Protein AF-A0A7S3GX37-F1 (afdb_monomer)

Secondary structure (DSSP, 8-state):
-HHHHHHHHHHH-S-HHHHHHHHHHHHHHSPTT-HHHHHHHHHHTT-SSHHHHHHHHHHHHHHS-TT-HHHHHHHHHHHT-S-HHHHHHHHHHHHHH-GGGHHHHHHHHHHHHHS-HHHHHHHHHHHHHHHHHHHHHHHHHHHHHHTTSS---------------

Organism: NCBI:txid89044

pLDDT: mean 76.87, std 12.59, range [46.09, 92.31]

Structure (mmCIF, N/CA/C/O backbone):
data_AF-A0A7S3GX37-F1
#
_entry.id   AF-A0A7S3GX37-F1
#
loop_
_atom_site.group_PDB
_atom_site.id
_atom_site.type_symbol
_atom_site.label_atom_id
_atom_site.label_alt_id
_atom_site.label_comp_id
_atom_site.label_asym_id
_atom_site.label_entity_id
_atom_site.label_seq_id
_atom_site.pdbx_PDB_ins_code
_atom_site.Cartn_x
_atom_site.Cartn_y
_atom_site.Cartn_z
_atom_site.occupancy
_atom_site.B_iso_or_equiv
_atom_site.auth_seq_id
_atom_site.auth_comp_id
_atom_site.auth_asym_id
_atom_site.auth_atom_id
_atom_site.pdbx_PDB_model_num
ATOM 1 N N . GLU A 1 1 ? -11.216 -19.869 -2.879 1.00 57.44 1 GLU A N 1
ATOM 2 C CA . GLU A 1 1 ? -10.194 -20.358 -3.836 1.00 57.44 1 GLU A CA 1
ATOM 3 C C . GLU A 1 1 ? -9.769 -19.308 -4.861 1.00 57.44 1 GLU A C 1
ATOM 5 O O . GLU A 1 1 ? -8.574 -19.131 -5.053 1.00 57.44 1 GLU A O 1
ATOM 10 N N . THR A 1 2 ? -10.698 -18.559 -5.464 1.00 72.88 2 THR A N 1
ATOM 11 C CA . THR A 1 2 ? -10.400 -17.568 -6.519 1.00 72.88 2 THR A CA 1
ATOM 12 C C . THR A 1 2 ? -9.442 -16.454 -6.084 1.00 72.88 2 THR A C 1
ATOM 14 O O . THR A 1 2 ? -8.467 -16.196 -6.780 1.00 72.88 2 THR A O 1
ATOM 17 N N . VAL A 1 3 ? -9.641 -15.856 -4.904 1.00 74.38 3 VAL A N 1
ATOM 18 C CA . VAL A 1 3 ? -8.758 -14.787 -4.390 1.00 74.38 3 VAL A CA 1
ATOM 19 C C . VAL A 1 3 ? -7.308 -15.266 -4.240 1.00 74.38 3 VAL A C 1
ATOM 21 O O . VAL A 1 3 ? -6.387 -14.541 -4.591 1.00 74.38 3 VAL A O 1
ATOM 24 N N . GLY A 1 4 ? -7.084 -16.509 -3.798 1.00 79.81 4 GLY A N 1
ATOM 25 C CA . GLY A 1 4 ? -5.738 -17.076 -3.647 1.00 79.81 4 GLY A CA 1
ATOM 26 C C . GLY A 1 4 ? -4.984 -17.200 -4.974 1.00 79.81 4 GLY A C 1
ATOM 27 O O . GLY A 1 4 ? -3.812 -16.837 -5.055 1.00 79.81 4 GLY A O 1
ATOM 28 N N . ALA A 1 5 ? -5.671 -17.640 -6.031 1.00 81.56 5 ALA A N 1
ATOM 29 C CA . ALA A 1 5 ? -5.087 -17.723 -7.368 1.00 81.56 5 ALA A CA 1
ATOM 30 C C . ALA A 1 5 ? -4.755 -16.331 -7.933 1.00 81.56 5 ALA A C 1
ATOM 32 O O . ALA A 1 5 ? -3.685 -16.137 -8.508 1.00 81.56 5 ALA A O 1
ATOM 33 N N . VAL A 1 6 ? -5.635 -15.345 -7.722 1.00 84.50 6 VAL A N 1
ATOM 34 C CA . VAL A 1 6 ? -5.398 -13.965 -8.173 1.00 84.50 6 VAL A CA 1
ATOM 35 C C . VAL A 1 6 ? -4.219 -13.336 -7.425 1.00 84.50 6 VAL A C 1
ATOM 37 O O . VAL A 1 6 ? -3.389 -12.697 -8.063 1.00 84.50 6 VAL A O 1
ATOM 40 N N . LEU A 1 7 ? -4.066 -13.579 -6.117 1.00 85.06 7 LEU A N 1
ATOM 41 C CA . LEU A 1 7 ? -2.890 -13.128 -5.356 1.00 85.06 7 LEU A CA 1
ATOM 42 C C . LEU A 1 7 ? -1.584 -13.675 -5.948 1.00 85.06 7 LEU A C 1
ATOM 44 O O . LEU A 1 7 ? -0.608 -12.941 -6.085 1.00 85.06 7 LEU A O 1
ATOM 48 N N . GLN A 1 8 ? -1.571 -14.948 -6.349 1.00 85.44 8 GLN A N 1
ATOM 49 C CA . GLN A 1 8 ? -0.391 -15.568 -6.953 1.00 85.44 8 GLN A CA 1
ATOM 50 C C . GLN A 1 8 ? -0.072 -14.986 -8.340 1.00 85.44 8 GLN A C 1
ATOM 52 O O . GLN A 1 8 ? 1.099 -14.764 -8.662 1.00 85.44 8 GLN A O 1
ATOM 57 N N . LEU A 1 9 ? -1.102 -14.711 -9.147 1.00 86.44 9 LEU A N 1
ATOM 58 C CA . LEU A 1 9 ? -0.949 -14.045 -10.444 1.00 86.44 9 LEU A CA 1
ATOM 59 C C . LEU A 1 9 ? -0.430 -12.615 -10.285 1.00 86.44 9 LEU A C 1
ATOM 61 O O . LEU A 1 9 ? 0.460 -12.204 -11.026 1.00 86.44 9 LEU A O 1
ATOM 65 N N . ALA A 1 10 ? -0.948 -11.887 -9.300 1.00 81.50 10 ALA A N 1
ATOM 66 C CA . ALA A 1 10 ? -0.522 -10.532 -8.998 1.00 81.50 10 ALA A CA 1
ATOM 67 C C . ALA A 1 10 ? 0.956 -10.513 -8.572 1.00 81.50 10 ALA A C 1
ATOM 69 O O . ALA A 1 10 ? 1.729 -9.720 -9.093 1.00 81.50 10 ALA A O 1
ATOM 70 N N . ALA A 1 11 ? 1.374 -11.444 -7.708 1.00 81.81 11 ALA A N 1
ATOM 71 C CA . ALA A 1 11 ? 2.711 -11.440 -7.120 1.00 81.81 11 ALA A CA 1
ATOM 72 C C . ALA A 1 11 ? 3.846 -11.879 -8.063 1.00 81.81 11 ALA A C 1
ATOM 74 O O . ALA A 1 11 ? 4.956 -11.376 -7.927 1.00 81.81 11 ALA A O 1
ATOM 75 N N . ASN A 1 12 ? 3.627 -12.847 -8.966 1.00 82.81 12 ASN A N 1
ATOM 76 C CA . ASN A 1 12 ? 4.761 -13.508 -9.638 1.00 82.81 12 ASN A CA 1
ATOM 77 C C . ASN A 1 12 ? 4.547 -13.845 -11.123 1.00 82.81 12 ASN A C 1
ATOM 79 O O . ASN A 1 12 ? 5.275 -14.661 -11.697 1.00 82.81 12 ASN A O 1
ATOM 83 N N . HIS A 1 13 ? 3.540 -13.259 -11.774 1.00 89.69 13 HIS A N 1
ATOM 84 C CA . HIS A 1 13 ? 3.326 -13.504 -13.197 1.00 89.69 13 HIS A CA 1
ATOM 85 C C . HIS A 1 13 ? 4.303 -12.692 -14.064 1.00 89.69 13 HIS A C 1
ATOM 87 O O . HIS A 1 13 ? 4.523 -11.505 -13.835 1.00 89.69 13 HIS A O 1
ATOM 93 N N . ARG A 1 14 ? 4.870 -13.312 -15.110 1.00 87.62 14 ARG A N 1
ATOM 94 C CA . ARG A 1 14 ? 5.885 -12.679 -15.982 1.00 87.62 14 ARG A CA 1
ATOM 95 C C . ARG A 1 14 ? 5.350 -11.480 -16.766 1.00 87.62 14 ARG A C 1
ATOM 97 O O . ARG A 1 14 ? 6.052 -10.494 -16.948 1.00 87.62 14 ARG A O 1
ATOM 104 N N . SER A 1 15 ? 4.111 -11.579 -17.245 1.00 91.19 15 SER A N 1
ATOM 105 C CA . SER A 1 15 ? 3.451 -10.499 -17.985 1.00 91.19 15 SER A CA 1
ATOM 106 C C . SER A 1 15 ? 2.890 -9.445 -17.035 1.00 91.19 15 SER A C 1
ATOM 108 O O . SER A 1 15 ? 2.045 -9.776 -16.200 1.00 91.19 15 SER A O 1
ATOM 110 N N . PHE A 1 16 ? 3.310 -8.190 -17.213 1.00 90.12 16 PHE A N 1
ATOM 111 C CA . PHE A 1 16 ? 2.804 -7.054 -16.439 1.00 90.12 16 PHE A CA 1
ATOM 112 C C . PHE A 1 16 ? 1.297 -6.838 -16.640 1.00 90.12 16 PHE A C 1
ATOM 114 O O . PHE A 1 16 ? 0.612 -6.512 -15.682 1.00 90.12 16 PHE A O 1
ATOM 121 N N . LEU A 1 17 ? 0.758 -7.124 -17.834 1.00 91.06 17 LEU A N 1
ATOM 122 C CA . LEU A 1 17 ? -0.683 -7.031 -18.118 1.00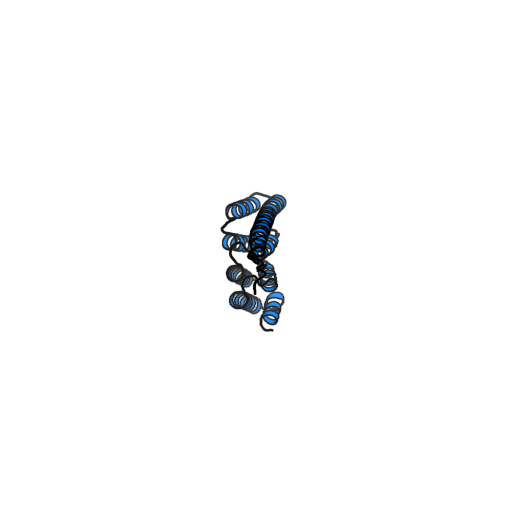 91.06 17 LEU A CA 1
ATOM 123 C C . LEU A 1 17 ? -1.507 -7.958 -17.215 1.00 91.06 17 LEU A C 1
ATOM 125 O O . LEU A 1 17 ? -2.608 -7.621 -16.792 1.00 91.06 17 LEU A O 1
ATOM 129 N N . VAL A 1 18 ? -0.966 -9.138 -16.898 1.00 91.56 18 VAL A N 1
ATOM 130 C CA . VAL A 1 18 ? -1.636 -10.094 -16.006 1.00 91.56 18 VAL A CA 1
ATOM 131 C C . VAL A 1 18 ? -1.534 -9.638 -14.555 1.00 91.56 18 VAL A C 1
ATOM 133 O O . VAL A 1 18 ? -2.509 -9.773 -13.823 1.00 91.56 18 VAL A O 1
ATOM 136 N N . ARG A 1 19 ? -0.398 -9.059 -14.143 1.00 91.94 19 ARG A N 1
ATOM 137 C CA . ARG A 1 19 ? -0.258 -8.476 -12.800 1.00 91.94 19 ARG A CA 1
ATOM 138 C C . ARG A 1 19 ? -1.188 -7.279 -12.608 1.00 91.94 19 ARG A C 1
ATOM 140 O O . ARG A 1 19 ? -1.839 -7.183 -11.576 1.00 91.94 19 ARG A O 1
ATOM 147 N N . GLU A 1 20 ? -1.318 -6.426 -13.622 1.00 92.31 20 GLU A N 1
ATOM 148 C CA . GLU A 1 20 ? -2.247 -5.293 -13.641 1.00 92.31 20 GLU A CA 1
ATOM 149 C C . GLU A 1 20 ? -3.701 -5.770 -13.524 1.00 92.31 20 G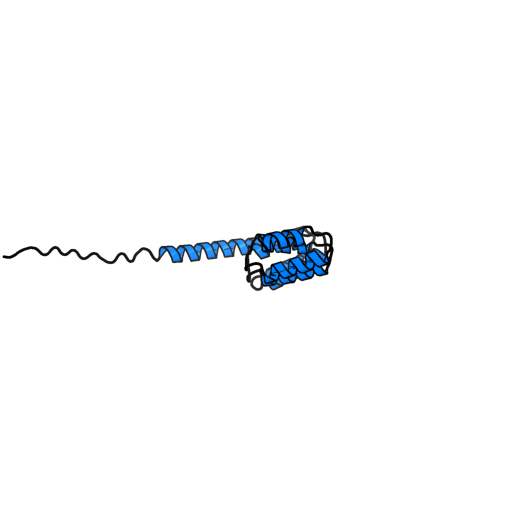LU A C 1
ATOM 151 O O . GLU A 1 20 ? -4.440 -5.306 -12.655 1.00 92.31 20 GLU A O 1
ATOM 156 N N . ALA A 1 21 ? -4.111 -6.725 -14.365 1.00 91.44 21 ALA A N 1
ATOM 157 C CA . ALA A 1 21 ? -5.456 -7.291 -14.318 1.00 91.44 21 ALA A CA 1
ATOM 158 C C . ALA A 1 21 ? -5.741 -7.966 -12.969 1.00 91.44 21 ALA A C 1
ATOM 160 O O . ALA A 1 21 ? -6.830 -7.809 -12.421 1.00 91.44 21 ALA A O 1
ATOM 161 N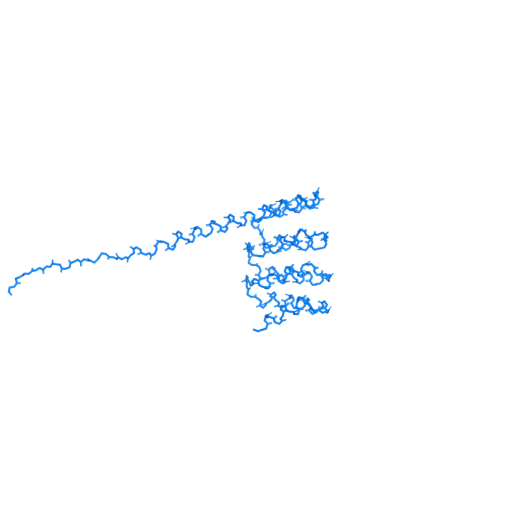 N . ALA A 1 22 ? -4.757 -8.672 -12.407 1.00 90.94 22 ALA A N 1
ATOM 162 C CA . ALA A 1 22 ? -4.874 -9.283 -11.092 1.00 90.94 22 ALA A CA 1
ATOM 163 C C . ALA A 1 22 ? -4.994 -8.227 -9.982 1.00 90.94 22 ALA A C 1
ATOM 165 O O . ALA A 1 22 ? -5.828 -8.386 -9.097 1.00 90.94 22 ALA A O 1
ATOM 166 N N . ALA A 1 23 ? -4.237 -7.129 -10.048 1.00 91.62 23 ALA A N 1
ATOM 167 C CA . ALA A 1 23 ? -4.345 -6.027 -9.094 1.00 91.62 23 ALA A CA 1
ATOM 168 C C . ALA A 1 23 ? -5.741 -5.382 -9.122 1.00 91.62 23 ALA A C 1
ATOM 170 O O . ALA A 1 23 ? -6.348 -5.204 -8.068 1.00 91.62 23 ALA A O 1
ATOM 171 N N . LYS A 1 24 ? -6.287 -5.114 -10.317 1.00 91.38 24 LYS A N 1
ATOM 172 C CA . LYS A 1 24 ? -7.662 -4.600 -10.476 1.00 91.38 24 LYS A CA 1
ATOM 173 C C . LYS A 1 24 ? -8.696 -5.583 -9.931 1.00 91.38 24 LYS A C 1
ATOM 175 O O . LYS A 1 24 ? -9.531 -5.206 -9.120 1.00 91.38 24 LYS A O 1
ATOM 180 N N . ALA A 1 25 ? -8.576 -6.860 -10.294 1.00 90.06 25 ALA A N 1
ATOM 181 C CA . ALA A 1 25 ? -9.473 -7.901 -9.803 1.00 90.06 25 ALA A CA 1
ATOM 182 C C . ALA A 1 25 ? -9.419 -8.045 -8.273 1.00 90.06 25 ALA A C 1
ATOM 184 O O . ALA A 1 25 ? -10.447 -8.287 -7.650 1.00 90.06 25 ALA A O 1
ATOM 185 N N . LEU A 1 26 ? -8.250 -7.876 -7.645 1.00 89.00 26 LEU A N 1
ATOM 186 C CA . LEU A 1 26 ? -8.148 -7.833 -6.183 1.00 89.00 26 LEU A CA 1
ATOM 187 C C . LEU A 1 26 ? -8.877 -6.622 -5.597 1.00 89.00 26 LEU A C 1
ATOM 189 O O . LEU A 1 26 ? -9.514 -6.782 -4.564 1.00 89.00 26 LEU A O 1
ATOM 193 N N . GLY A 1 27 ? -8.811 -5.460 -6.250 1.00 87.19 27 GLY A N 1
ATOM 194 C CA . GLY A 1 27 ? -9.578 -4.271 -5.868 1.00 87.19 27 GLY A CA 1
ATOM 195 C C . GLY A 1 27 ? -11.086 -4.520 -5.842 1.00 87.19 27 GLY A C 1
ATOM 196 O O . GLY A 1 27 ? -11.751 -4.196 -4.864 1.00 87.19 27 GLY A O 1
ATOM 197 N N . ASP A 1 28 ? -11.597 -5.179 -6.882 1.00 87.88 28 ASP A N 1
ATOM 198 C CA . ASP A 1 28 ? -13.034 -5.424 -7.046 1.00 87.88 28 ASP A CA 1
ATOM 199 C C . ASP A 1 28 ? -13.554 -6.597 -6.198 1.00 87.88 28 ASP A C 1
ATOM 201 O O . ASP A 1 28 ? -14.710 -6.612 -5.773 1.00 87.88 28 ASP A O 1
ATOM 205 N N . MET A 1 29 ? -12.726 -7.628 -5.995 1.00 87.06 29 MET A N 1
ATOM 206 C CA . MET A 1 29 ? -13.162 -8.894 -5.396 1.00 87.06 29 MET A CA 1
ATOM 207 C C . MET A 1 29 ? -12.777 -9.051 -3.926 1.00 87.06 29 MET A C 1
ATOM 209 O O . MET A 1 29 ? -13.414 -9.839 -3.219 1.00 87.06 29 MET A O 1
ATOM 213 N N . ALA A 1 30 ? -11.697 -8.412 -3.466 1.00 84.50 30 ALA A N 1
ATOM 214 C CA . ALA A 1 30 ? -11.250 -8.599 -2.094 1.00 84.50 30 ALA A CA 1
ATOM 215 C C . ALA A 1 30 ? -12.148 -7.803 -1.135 1.00 84.50 30 ALA A C 1
ATOM 217 O O . ALA A 1 30 ? -12.438 -6.634 -1.383 1.00 84.50 30 ALA A O 1
ATOM 218 N N . PRO A 1 31 ? -12.577 -8.401 -0.009 1.00 82.44 31 PRO A N 1
ATOM 219 C CA . PRO A 1 31 ? -13.336 -7.659 0.982 1.00 82.44 31 PRO A CA 1
ATOM 220 C C . PRO A 1 31 ? -12.470 -6.554 1.595 1.00 82.44 31 PRO A C 1
ATOM 222 O O . PRO A 1 31 ? -11.253 -6.708 1.749 1.00 82.44 31 PRO A O 1
ATOM 225 N N . VAL A 1 32 ? -13.115 -5.457 1.992 1.00 81.12 32 VAL A N 1
ATOM 226 C CA . VAL A 1 32 ? -12.456 -4.340 2.679 1.00 81.12 32 VAL A CA 1
ATOM 227 C C . VAL A 1 32 ? -11.674 -4.868 3.887 1.00 81.12 32 VAL A C 1
ATOM 229 O O . VAL A 1 32 ? -12.194 -5.646 4.690 1.00 81.12 32 VAL A O 1
ATOM 232 N N . GLY A 1 33 ? -10.401 -4.482 3.994 1.00 72.19 33 GLY A N 1
ATOM 233 C CA . GLY A 1 33 ? -9.51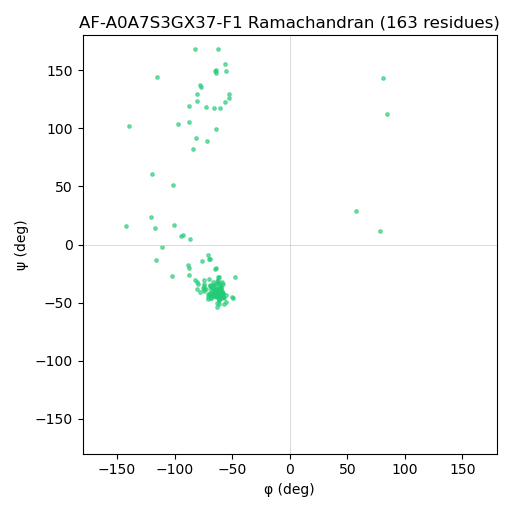0 -4.940 5.068 1.00 72.19 33 GLY A CA 1
ATOM 234 C C . GLY A 1 33 ? -8.933 -6.356 4.893 1.00 72.19 33 GLY A C 1
ATOM 235 O O . GLY A 1 33 ? -8.338 -6.899 5.833 1.00 72.19 33 GLY A O 1
ATOM 236 N N . HIS A 1 34 ? -9.059 -6.985 3.715 1.00 83.50 34 HIS A N 1
ATOM 237 C CA . HIS A 1 34 ? -8.441 -8.287 3.440 1.00 83.50 34 HIS A CA 1
ATOM 238 C C . HIS A 1 34 ? -6.905 -8.205 3.481 1.00 83.50 34 HIS A C 1
ATOM 240 O O . HIS A 1 34 ? -6.246 -7.834 2.508 1.00 83.50 34 HIS A O 1
ATOM 246 N N . LYS A 1 35 ? -6.316 -8.611 4.613 1.00 82.81 35 LYS A N 1
ATOM 247 C CA . LYS A 1 35 ? -4.885 -8.436 4.929 1.00 82.81 35 LYS A CA 1
ATOM 248 C C . LYS A 1 35 ? -3.929 -8.891 3.825 1.00 82.81 35 LYS A C 1
ATOM 250 O O . LYS A 1 35 ? -2.996 -8.163 3.506 1.00 82.81 35 LYS A O 1
ATOM 255 N N . LEU A 1 36 ? -4.153 -10.072 3.243 1.00 85.06 36 LEU A N 1
ATOM 256 C CA . LEU A 1 36 ? -3.277 -10.596 2.188 1.00 85.06 36 LEU A CA 1
ATOM 257 C C . LEU A 1 36 ? -3.395 -9.792 0.889 1.00 85.06 36 LEU A C 1
ATOM 259 O O . LEU A 1 36 ? -2.396 -9.590 0.216 1.00 85.06 36 LEU A O 1
ATOM 263 N N . ALA A 1 37 ? -4.589 -9.283 0.567 1.00 86.69 37 ALA A N 1
ATOM 264 C CA . ALA A 1 37 ? -4.783 -8.467 -0.632 1.00 86.69 37 ALA A CA 1
ATOM 265 C C . ALA A 1 37 ? -4.113 -7.104 -0.461 1.00 86.69 37 ALA A C 1
ATOM 267 O O . ALA A 1 37 ? -3.389 -6.666 -1.346 1.00 86.69 37 ALA A O 1
ATOM 268 N N . VAL A 1 38 ? -4.259 -6.492 0.718 1.00 87.75 38 VAL A N 1
ATOM 269 C CA . VAL A 1 38 ? -3.562 -5.248 1.071 1.00 87.75 38 VAL A CA 1
ATOM 270 C C . VAL A 1 38 ? -2.045 -5.416 0.979 1.00 87.75 38 VAL A C 1
ATOM 272 O O . VAL A 1 38 ? -1.380 -4.560 0.410 1.00 87.75 38 VAL A O 1
ATOM 275 N N . GLN A 1 39 ? -1.491 -6.514 1.502 1.00 87.00 39 GLN A N 1
ATOM 276 C CA . GLN A 1 39 ? -0.050 -6.778 1.420 1.00 87.00 39 GLN A CA 1
ATOM 277 C C . GLN A 1 39 ? 0.417 -6.952 -0.026 1.00 87.00 39 GLN A C 1
ATOM 279 O O . GLN A 1 39 ? 1.331 -6.254 -0.448 1.00 87.00 39 GLN A O 1
ATOM 284 N N . THR A 1 40 ? -0.249 -7.808 -0.806 1.00 89.56 40 THR A N 1
ATOM 285 C CA . THR A 1 40 ? 0.122 -8.034 -2.208 1.00 89.56 40 THR A CA 1
ATOM 286 C C . THR A 1 40 ? 0.011 -6.763 -3.047 1.00 89.56 40 THR A C 1
ATOM 288 O O . THR A 1 40 ? 0.908 -6.473 -3.829 1.00 89.56 40 THR A O 1
ATOM 291 N N . LEU A 1 41 ? -1.045 -5.965 -2.874 1.00 89.69 41 LEU A N 1
ATOM 292 C CA . LEU A 1 41 ? -1.176 -4.699 -3.595 1.00 89.69 41 LEU A CA 1
ATOM 293 C C . LEU A 1 41 ? -0.146 -3.660 -3.131 1.00 89.69 41 LEU A C 1
ATOM 295 O O . LEU A 1 41 ? 0.370 -2.911 -3.954 1.00 89.69 41 LEU A O 1
ATOM 299 N N . ALA A 1 42 ? 0.198 -3.625 -1.840 1.00 88.38 42 ALA A N 1
ATOM 300 C CA . ALA A 1 42 ? 1.267 -2.759 -1.351 1.00 88.38 42 ALA A CA 1
ATOM 301 C C . ALA A 1 42 ? 2.625 -3.141 -1.953 1.00 88.38 42 ALA A C 1
ATOM 303 O O . ALA A 1 42 ? 3.395 -2.250 -2.301 1.00 88.38 42 ALA A O 1
ATOM 304 N N . ASP A 1 43 ? 2.909 -4.430 -2.131 1.00 88.94 43 ASP A N 1
ATOM 305 C CA . ASP A 1 43 ? 4.127 -4.884 -2.809 1.00 88.94 43 ASP A CA 1
ATOM 306 C C . ASP A 1 43 ? 4.130 -4.481 -4.295 1.00 88.94 43 ASP A C 1
ATOM 308 O O . ASP A 1 43 ? 5.162 -4.072 -4.824 1.00 88.94 43 ASP A O 1
ATOM 312 N N . LEU A 1 44 ? 2.966 -4.479 -4.955 1.00 89.81 44 LEU A N 1
ATOM 313 C CA . LEU A 1 44 ? 2.829 -4.044 -6.352 1.00 89.81 44 LEU A CA 1
ATOM 314 C C . LEU A 1 44 ? 3.005 -2.540 -6.574 1.00 89.81 44 LEU A C 1
ATOM 316 O O . LEU A 1 44 ? 3.204 -2.114 -7.711 1.00 89.81 44 LEU A O 1
ATOM 320 N N . LEU A 1 45 ? 3.015 -1.723 -5.518 1.00 87.88 45 LEU A N 1
ATOM 321 C CA . LEU A 1 45 ? 3.461 -0.330 -5.631 1.00 87.88 45 LEU A CA 1
ATOM 322 C C . LEU A 1 45 ? 4.952 -0.227 -5.989 1.00 87.88 45 LEU A C 1
ATOM 324 O O . LEU A 1 45 ? 5.370 0.804 -6.518 1.00 87.88 45 LEU A O 1
ATOM 328 N N . ALA A 1 46 ? 5.732 -1.283 -5.737 1.00 87.31 46 ALA A N 1
ATOM 329 C CA . ALA A 1 46 ? 7.134 -1.400 -6.126 1.00 87.31 46 ALA A CA 1
ATOM 330 C C . ALA A 1 46 ? 7.345 -2.134 -7.465 1.00 87.31 46 ALA A C 1
ATOM 332 O O . ALA A 1 46 ? 8.486 -2.403 -7.834 1.00 87.31 46 ALA A O 1
ATOM 333 N N . ASP A 1 47 ? 6.277 -2.459 -8.204 1.00 89.50 47 ASP A N 1
ATOM 334 C CA . ASP A 1 47 ? 6.397 -3.133 -9.500 1.00 89.50 47 ASP A CA 1
ATOM 335 C C . ASP A 1 47 ? 7.124 -2.252 -10.527 1.00 89.50 47 ASP A C 1
ATOM 337 O O . ASP A 1 47 ? 6.981 -1.027 -10.532 1.00 89.50 47 ASP A O 1
ATOM 341 N N . GLU A 1 48 ? 7.876 -2.873 -11.435 1.00 86.56 48 GLU A N 1
ATOM 342 C CA . GLU A 1 48 ? 8.601 -2.189 -12.510 1.00 86.56 48 GLU A CA 1
ATOM 343 C C . GLU A 1 48 ? 7.647 -1.479 -13.486 1.00 86.56 48 GLU A C 1
ATOM 345 O O . GLU A 1 48 ? 7.923 -0.362 -13.947 1.00 86.56 48 GLU A O 1
ATOM 350 N N . ALA A 1 49 ? 6.493 -2.090 -13.767 1.00 89.06 49 ALA A N 1
ATOM 351 C CA . ALA A 1 49 ? 5.505 -1.565 -14.697 1.00 89.06 49 ALA A CA 1
ATOM 352 C C . ALA A 1 49 ? 4.641 -0.484 -14.041 1.00 89.06 49 ALA A C 1
ATOM 354 O O . ALA A 1 49 ? 4.054 -0.665 -12.971 1.00 89.06 49 ALA A O 1
ATOM 355 N N . ARG A 1 50 ? 4.527 0.662 -14.715 1.00 88.19 50 ARG A N 1
ATOM 356 C CA . ARG A 1 50 ? 3.765 1.811 -14.215 1.00 88.19 50 ARG A CA 1
ATOM 357 C C . ARG A 1 50 ? 2.279 1.488 -14.081 1.00 88.19 50 ARG A C 1
ATOM 359 O O . ARG A 1 50 ? 1.662 1.879 -13.096 1.00 88.19 50 ARG A O 1
ATOM 366 N N . GLU A 1 51 ? 1.742 0.759 -15.044 1.00 90.12 51 GLU A N 1
ATOM 367 C CA . GLU A 1 51 ? 0.348 0.335 -15.125 1.00 90.12 51 GLU A CA 1
ATOM 368 C C . GLU A 1 51 ? -0.028 -0.530 -13.917 1.00 90.12 51 GLU A C 1
ATOM 370 O O . GLU A 1 51 ? -1.088 -0.354 -13.320 1.00 90.12 51 GLU A O 1
ATOM 375 N N . VAL A 1 52 ? 0.886 -1.410 -13.495 1.00 90.94 52 VAL A N 1
ATOM 376 C CA . VAL A 1 52 ? 0.705 -2.259 -12.312 1.00 90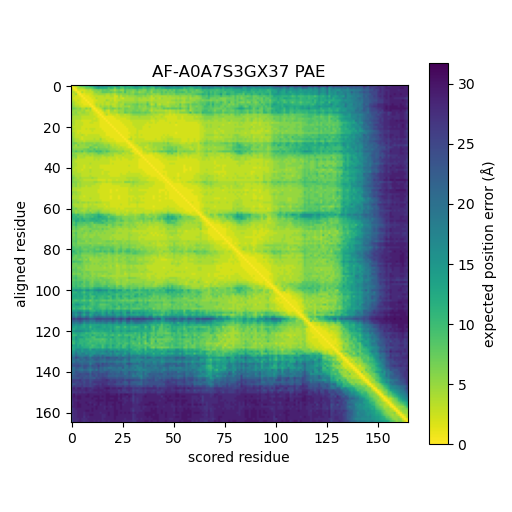.94 52 VAL A CA 1
ATOM 377 C C . VAL A 1 52 ? 0.698 -1.415 -11.037 1.00 90.94 52 VAL A C 1
ATOM 379 O O . VAL A 1 52 ? -0.184 -1.599 -10.199 1.00 90.94 52 VAL A O 1
ATOM 382 N N . ARG A 1 53 ? 1.607 -0.437 -10.911 1.00 89.94 53 ARG A N 1
ATOM 383 C CA . ARG A 1 53 ? 1.627 0.489 -9.762 1.00 89.94 53 ARG A CA 1
ATOM 384 C C . ARG A 1 53 ? 0.351 1.326 -9.663 1.00 89.94 53 ARG A C 1
ATOM 386 O O . ARG A 1 53 ? -0.168 1.532 -8.566 1.00 89.94 53 ARG A O 1
ATOM 393 N N . GLU A 1 54 ? -0.160 1.814 -10.792 1.00 88.50 54 GLU A N 1
ATOM 394 C CA . GLU A 1 54 ? -1.405 2.590 -10.850 1.00 88.50 54 GLU A CA 1
ATOM 395 C C . GLU A 1 54 ? -2.617 1.720 -10.488 1.00 88.50 54 GLU A C 1
ATOM 397 O O . GLU A 1 54 ? -3.433 2.124 -9.656 1.00 88.50 54 GLU A O 1
ATOM 402 N N . ALA A 1 55 ? -2.694 0.499 -11.027 1.00 91.06 55 ALA A N 1
ATOM 403 C CA . ALA A 1 55 ? -3.736 -0.464 -10.678 1.00 91.06 55 ALA A CA 1
ATOM 404 C C . ALA A 1 55 ? -3.709 -0.829 -9.187 1.00 91.06 55 ALA A C 1
ATOM 406 O O . ALA A 1 55 ? -4.751 -0.825 -8.534 1.00 91.06 55 ALA A O 1
ATOM 407 N N . ALA A 1 56 ? -2.522 -1.079 -8.632 1.00 90.62 56 ALA A N 1
ATOM 408 C CA . ALA A 1 56 ? -2.345 -1.357 -7.212 1.00 90.62 56 ALA A CA 1
ATOM 409 C C . ALA A 1 56 ? -2.759 -0.170 -6.333 1.00 90.62 56 ALA A C 1
ATOM 411 O O . ALA A 1 56 ? -3.419 -0.354 -5.311 1.00 90.62 56 ALA A O 1
ATOM 412 N N . SER A 1 57 ? -2.433 1.052 -6.760 1.00 90.12 57 SER A N 1
ATOM 413 C CA . SER A 1 57 ? -2.832 2.281 -6.070 1.00 90.12 57 SER A CA 1
ATOM 414 C C . SER A 1 57 ? -4.349 2.465 -6.041 1.00 90.12 57 SER A C 1
ATOM 416 O O . SER A 1 57 ? -4.893 2.850 -5.008 1.00 90.12 57 SER A O 1
ATOM 418 N N . GLY A 1 58 ? -5.032 2.192 -7.159 1.00 88.50 58 GLY A N 1
ATOM 419 C CA . GLY A 1 58 ? -6.496 2.209 -7.231 1.00 88.50 58 GLY A CA 1
ATOM 420 C C . GLY A 1 58 ? -7.109 1.152 -6.317 1.00 88.50 58 GLY A C 1
ATOM 421 O O . GLY A 1 58 ? -7.847 1.490 -5.399 1.00 88.50 58 GLY A O 1
ATOM 422 N N . ALA A 1 59 ? -6.685 -0.100 -6.475 1.00 89.62 59 ALA A N 1
ATOM 423 C CA . ALA A 1 59 ? -7.203 -1.215 -5.694 1.00 89.62 59 ALA A CA 1
ATOM 424 C C . ALA A 1 59 ? -7.005 -1.025 -4.179 1.00 89.62 59 ALA A C 1
ATOM 426 O O . ALA A 1 59 ? -7.918 -1.306 -3.411 1.00 89.62 59 ALA A O 1
ATOM 427 N N . LEU A 1 60 ? -5.859 -0.490 -3.730 1.00 88.44 60 LEU A N 1
ATOM 428 C CA . LEU A 1 60 ? -5.625 -0.167 -2.313 1.00 88.44 60 LEU A CA 1
ATOM 429 C C . LEU A 1 60 ? -6.586 0.887 -1.762 1.00 88.44 60 LEU A C 1
ATOM 431 O O . LEU A 1 60 ? -6.875 0.854 -0.568 1.00 88.44 60 LEU A O 1
ATOM 435 N N . ARG A 1 61 ? -7.066 1.816 -2.594 1.00 84.69 61 ARG A N 1
ATOM 436 C CA . ARG A 1 61 ? -8.086 2.793 -2.189 1.00 84.69 61 ARG A CA 1
ATOM 437 C C . ARG A 1 61 ? -9.465 2.158 -2.076 1.00 84.69 61 ARG A C 1
ATOM 439 O O . ARG A 1 61 ? -10.229 2.565 -1.212 1.00 84.69 61 ARG A O 1
ATOM 446 N N . ASP A 1 62 ? -9.758 1.175 -2.920 1.00 85.81 62 ASP A N 1
ATOM 447 C CA . ASP A 1 62 ? -11.064 0.515 -2.947 1.00 85.81 62 ASP A CA 1
ATOM 448 C C . ASP A 1 62 ? -11.205 -0.497 -1.800 1.00 85.81 62 ASP A C 1
ATOM 450 O O . ASP A 1 62 ? -12.233 -0.543 -1.123 1.00 85.81 62 ASP A O 1
ATOM 454 N N . ILE A 1 63 ? -10.144 -1.263 -1.512 1.00 84.44 63 ILE A N 1
ATOM 455 C CA . ILE A 1 63 ? -10.148 -2.251 -0.418 1.00 84.44 63 ILE A CA 1
ATOM 456 C C . ILE A 1 63 ? -9.714 -1.660 0.923 1.00 84.44 63 ILE A C 1
ATOM 458 O O . ILE A 1 63 ? -9.900 -2.287 1.973 1.00 84.44 63 ILE A O 1
ATOM 462 N N . GLY A 1 64 ? -9.053 -0.503 0.894 1.00 71.38 64 GLY A N 1
ATOM 463 C CA . GLY A 1 64 ? -8.553 0.160 2.079 1.00 71.38 64 GLY A CA 1
ATOM 464 C C . GLY A 1 64 ? -9.622 1.051 2.671 1.00 71.38 64 GLY A C 1
ATOM 465 O O . GLY A 1 64 ? -9.907 2.120 2.143 1.00 71.38 64 GLY A O 1
ATOM 466 N N . GLY A 1 65 ? -10.208 0.616 3.786 1.00 69.94 65 GLY A N 1
ATOM 467 C CA . GLY A 1 65 ? -11.134 1.458 4.533 1.00 69.94 65 GLY A CA 1
ATOM 468 C C . GLY A 1 65 ? -10.481 2.790 4.912 1.00 69.94 65 GLY A C 1
ATOM 469 O O . GLY A 1 65 ? -9.266 2.866 5.121 1.00 69.94 65 GLY A O 1
ATOM 470 N N . THR A 1 66 ? -11.288 3.846 5.013 1.00 77.12 66 THR A N 1
ATOM 471 C CA . THR A 1 66 ? -10.818 5.166 5.446 1.00 77.12 66 THR A CA 1
ATOM 472 C C . THR A 1 66 ? -10.063 5.051 6.768 1.00 77.12 66 THR A C 1
ATOM 474 O O . THR A 1 66 ? -10.583 4.513 7.745 1.00 77.12 66 THR A O 1
ATOM 477 N N . ASP A 1 67 ? -8.833 5.561 6.793 1.00 74.69 67 ASP A N 1
ATOM 478 C CA . ASP A 1 67 ? -7.928 5.515 7.940 1.00 74.69 67 ASP A CA 1
ATOM 479 C C . ASP A 1 67 ? -7.613 4.091 8.459 1.00 74.69 67 ASP A C 1
ATOM 481 O O . ASP A 1 67 ? -7.298 3.917 9.642 1.00 74.69 67 ASP A O 1
ATOM 485 N N . ASP A 1 68 ? -7.646 3.063 7.597 1.00 80.44 68 ASP A N 1
ATOM 486 C CA . ASP A 1 68 ? -7.300 1.693 7.994 1.00 80.44 68 ASP A CA 1
ATOM 487 C C . ASP A 1 68 ? -5.803 1.577 8.375 1.00 80.44 68 ASP A C 1
ATOM 489 O O . ASP A 1 68 ? -4.916 1.760 7.528 1.00 80.44 68 ASP A O 1
ATOM 493 N N . PRO A 1 69 ? -5.481 1.219 9.637 1.00 77.06 69 PRO A N 1
ATOM 494 C CA . PRO A 1 69 ? -4.105 1.056 10.097 1.00 77.06 69 PRO A CA 1
ATOM 495 C C . PRO A 1 69 ? -3.300 0.011 9.336 1.00 77.06 69 PRO A C 1
ATOM 497 O O . PRO A 1 69 ? -2.084 0.163 9.217 1.00 77.06 69 PRO A O 1
ATOM 500 N N . VAL A 1 70 ? -3.938 -1.049 8.846 1.00 80.25 70 VAL A N 1
ATOM 501 C CA . VAL A 1 70 ? -3.252 -2.127 8.128 1.00 80.25 70 VAL A CA 1
ATOM 502 C C . VAL A 1 70 ? -2.759 -1.618 6.777 1.00 80.25 70 VAL A C 1
ATOM 504 O O . VAL A 1 70 ? -1.609 -1.862 6.409 1.00 80.25 70 VAL A O 1
ATOM 507 N N . VAL A 1 71 ? -3.604 -0.865 6.073 1.00 82.25 71 VAL A N 1
ATOM 508 C CA . VAL A 1 71 ? -3.303 -0.307 4.749 1.00 82.25 71 VAL A CA 1
ATOM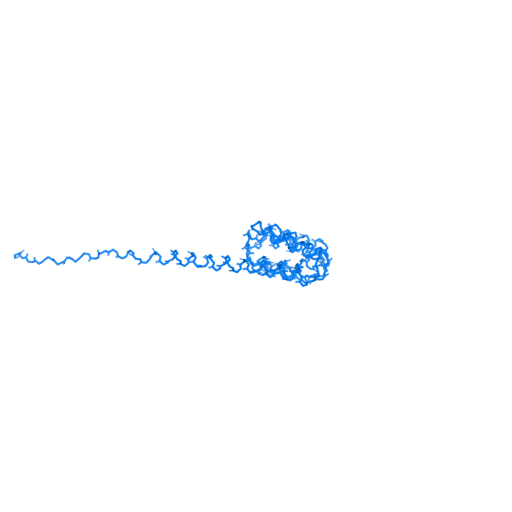 509 C C . VAL A 1 71 ? -2.264 0.797 4.873 1.00 82.25 71 VAL A C 1
ATOM 511 O O . VAL A 1 71 ? -1.248 0.766 4.181 1.00 82.25 71 VAL A O 1
ATOM 514 N N . ILE A 1 72 ? -2.449 1.712 5.827 1.00 84.00 72 ILE A N 1
ATOM 515 C CA . ILE A 1 72 ? -1.495 2.793 6.100 1.00 84.00 72 ILE A CA 1
ATOM 516 C C . ILE A 1 72 ? -0.110 2.225 6.435 1.00 84.00 72 ILE A C 1
ATOM 518 O O . ILE A 1 72 ? 0.893 2.676 5.882 1.00 84.00 72 ILE A O 1
ATOM 522 N N . ALA A 1 73 ? -0.031 1.197 7.286 1.00 83.06 73 ALA A N 1
ATOM 523 C CA . ALA A 1 73 ? 1.248 0.590 7.644 1.00 83.06 73 ALA A CA 1
ATOM 524 C C . ALA A 1 73 ? 1.934 -0.122 6.468 1.00 83.06 73 ALA A C 1
ATOM 526 O O . ALA A 1 73 ? 3.164 -0.098 6.379 1.00 83.06 73 ALA A O 1
ATOM 527 N N . ALA A 1 74 ? 1.165 -0.746 5.573 1.00 84.50 74 ALA A N 1
ATOM 528 C CA . ALA A 1 74 ? 1.702 -1.384 4.375 1.00 84.50 74 ALA A CA 1
ATOM 529 C C . ALA A 1 74 ? 2.248 -0.343 3.382 1.00 84.50 74 ALA A C 1
ATOM 531 O O . ALA A 1 74 ? 3.381 -0.468 2.917 1.00 84.50 74 ALA A O 1
ATOM 532 N N . VAL A 1 75 ? 1.494 0.733 3.137 1.00 85.62 75 VAL A N 1
ATOM 533 C CA . VAL A 1 75 ? 1.871 1.810 2.207 1.00 85.62 75 VAL A CA 1
ATOM 534 C C . VAL A 1 75 ? 3.083 2.599 2.712 1.00 85.62 75 VAL A C 1
ATOM 536 O O . VAL A 1 75 ? 3.970 2.924 1.925 1.00 85.62 75 VAL A O 1
ATOM 539 N N . ILE A 1 76 ? 3.201 2.841 4.023 1.00 84.38 76 ILE A N 1
ATOM 540 C CA . ILE A 1 76 ? 4.353 3.553 4.606 1.00 84.38 76 ILE A CA 1
ATOM 541 C C . ILE A 1 76 ? 5.688 2.864 4.298 1.00 84.38 76 ILE A C 1
ATOM 543 O O . ILE A 1 76 ? 6.687 3.551 4.091 1.00 84.38 76 ILE A O 1
ATOM 547 N N . ARG A 1 77 ? 5.726 1.527 4.210 1.00 82.50 77 ARG A N 1
ATOM 548 C CA . ARG A 1 77 ? 6.957 0.817 3.815 1.00 82.50 77 ARG A CA 1
ATOM 549 C C . ARG A 1 77 ? 7.419 1.227 2.421 1.00 82.50 77 ARG A C 1
ATOM 551 O O . ARG A 1 77 ? 8.612 1.420 2.217 1.00 82.50 77 ARG A O 1
ATOM 558 N N . GLN A 1 78 ? 6.474 1.420 1.505 1.00 84.25 78 GLN A N 1
ATOM 559 C CA . GLN A 1 78 ? 6.747 1.816 0.126 1.00 84.25 78 GLN A CA 1
ATOM 560 C C . GLN A 1 78 ? 7.138 3.295 0.017 1.00 84.25 78 GLN A C 1
ATOM 562 O O . GLN A 1 78 ? 7.984 3.654 -0.799 1.00 84.25 78 GLN A O 1
ATOM 567 N N . VAL A 1 79 ? 6.621 4.152 0.906 1.00 81.81 79 VAL A N 1
ATOM 568 C CA . VAL A 1 79 ? 7.066 5.555 1.010 1.00 81.81 79 VAL A CA 1
ATOM 569 C C . VAL A 1 79 ? 8.547 5.662 1.407 1.00 81.81 79 VAL A C 1
ATOM 571 O O . VAL A 1 79 ? 9.223 6.618 1.035 1.00 81.81 79 VAL A O 1
ATOM 574 N N . LEU A 1 80 ? 9.081 4.672 2.126 1.00 79.12 80 LEU A N 1
ATOM 575 C CA . LEU A 1 80 ? 10.490 4.621 2.526 1.00 79.12 80 LEU A CA 1
ATOM 576 C C . LEU A 1 80 ? 11.415 3.986 1.473 1.00 79.12 80 LEU A C 1
ATOM 578 O O . LEU A 1 80 ? 12.603 3.819 1.752 1.00 79.12 80 LEU A O 1
ATOM 582 N N . SER A 1 81 ? 10.897 3.642 0.289 1.00 80.81 81 SER A N 1
ATOM 583 C CA . SER A 1 81 ? 11.692 3.088 -0.812 1.00 80.81 81 SER A CA 1
ATOM 584 C C . SER A 1 81 ? 12.732 4.087 -1.342 1.00 80.81 81 SER A C 1
ATOM 586 O O . SER A 1 81 ? 12.531 5.305 -1.321 1.00 80.81 81 SER A O 1
ATOM 588 N N . GLU A 1 82 ? 13.855 3.589 -1.861 1.00 77.38 82 GLU A N 1
ATOM 589 C CA . GLU A 1 82 ? 14.876 4.418 -2.518 1.00 77.38 82 GLU A CA 1
ATOM 590 C C . GLU A 1 82 ? 14.469 4.852 -3.937 1.00 77.38 82 GLU A C 1
ATOM 592 O O . GLU A 1 82 ? 14.993 5.846 -4.455 1.00 77.38 82 GLU A O 1
ATOM 597 N N . ASP A 1 83 ? 13.436 4.229 -4.504 1.00 81.44 83 ASP A N 1
ATOM 598 C CA . ASP A 1 83 ? 12.929 4.541 -5.836 1.00 81.44 83 ASP A CA 1
ATOM 599 C C . ASP A 1 83 ? 11.882 5.655 -5.819 1.00 81.44 83 ASP A C 1
ATOM 601 O O . ASP A 1 83 ? 10.795 5.528 -5.249 1.00 81.44 83 ASP A O 1
ATOM 605 N N . TRP A 1 84 ? 12.177 6.758 -6.514 1.00 80.44 84 TRP A N 1
ATOM 606 C CA . TRP A 1 84 ? 11.261 7.899 -6.621 1.00 80.44 84 TRP A CA 1
ATOM 607 C C . TRP A 1 84 ? 9.860 7.538 -7.153 1.00 80.44 84 TRP A C 1
ATOM 609 O O . TRP A 1 84 ? 8.881 8.006 -6.564 1.00 80.44 84 TRP A O 1
ATOM 619 N N . PRO A 1 85 ? 9.707 6.702 -8.203 1.00 80.69 85 PRO A N 1
ATOM 620 C CA . PRO A 1 85 ? 8.382 6.323 -8.695 1.00 80.69 85 PRO A CA 1
ATOM 621 C C . PRO A 1 85 ? 7.539 5.575 -7.654 1.00 80.69 85 PRO A C 1
ATOM 623 O O . PRO A 1 85 ? 6.345 5.844 -7.530 1.00 80.69 85 PRO A O 1
ATOM 626 N N . VAL A 1 86 ? 8.166 4.683 -6.880 1.00 83.06 86 VAL A N 1
ATOM 627 C CA . VAL A 1 86 ? 7.513 3.889 -5.824 1.00 83.06 86 VAL A CA 1
ATOM 628 C C . VAL A 1 86 ? 7.079 4.797 -4.677 1.00 83.06 86 VAL A C 1
ATOM 630 O O . VAL A 1 86 ? 5.925 4.764 -4.247 1.00 83.06 86 VAL A O 1
ATOM 633 N N . ARG A 1 87 ? 7.976 5.695 -4.255 1.00 83.69 87 ARG A N 1
ATOM 634 C CA . ARG A 1 87 ? 7.695 6.719 -3.242 1.00 83.69 87 ARG A CA 1
ATOM 635 C C . ARG A 1 87 ? 6.498 7.589 -3.607 1.00 83.69 87 ARG A C 1
ATOM 637 O O . ARG A 1 87 ? 5.616 7.800 -2.778 1.00 83.69 87 ARG A O 1
ATOM 644 N N . SER A 1 88 ? 6.475 8.102 -4.837 1.00 82.12 88 SER A N 1
ATOM 645 C CA . SER A 1 88 ? 5.412 8.994 -5.304 1.00 82.12 88 SER A CA 1
ATOM 646 C C . SER A 1 88 ? 4.059 8.283 -5.347 1.00 82.12 88 SER A C 1
ATOM 648 O O . SER A 1 88 ? 3.081 8.838 -4.849 1.00 82.12 88 SER A O 1
ATOM 650 N N . ALA A 1 89 ? 4.006 7.049 -5.860 1.00 83.44 89 ALA A N 1
ATOM 651 C CA . ALA A 1 89 ? 2.781 6.251 -5.876 1.00 83.44 89 ALA A CA 1
ATOM 652 C C . ALA A 1 89 ? 2.266 5.981 -4.453 1.00 83.44 89 ALA A C 1
ATOM 654 O O . ALA A 1 89 ? 1.098 6.231 -4.152 1.00 83.44 89 ALA A O 1
ATOM 655 N N . ALA A 1 90 ? 3.152 5.564 -3.546 1.00 85.44 90 ALA A N 1
ATOM 656 C CA . ALA A 1 90 ? 2.797 5.295 -2.158 1.00 85.44 90 ALA A CA 1
ATOM 657 C C . ALA A 1 90 ? 2.272 6.545 -1.429 1.00 85.44 90 ALA A C 1
ATOM 659 O O . ALA A 1 90 ? 1.299 6.460 -0.682 1.00 85.44 90 ALA A O 1
ATOM 660 N N . LEU A 1 91 ? 2.860 7.718 -1.679 1.00 84.31 91 LEU A N 1
ATOM 661 C CA . LEU A 1 91 ? 2.402 8.974 -1.086 1.00 84.31 91 LEU A CA 1
ATOM 662 C C . LEU A 1 91 ? 1.000 9.371 -1.582 1.00 84.31 91 LEU A C 1
ATOM 664 O O . LEU A 1 91 ? 0.170 9.812 -0.788 1.00 84.31 91 LEU A O 1
ATOM 668 N N . VAL A 1 92 ? 0.719 9.178 -2.876 1.00 84.50 92 VAL A N 1
ATOM 669 C CA . VAL A 1 92 ? -0.611 9.425 -3.463 1.00 84.50 92 VAL A CA 1
ATOM 670 C C . VAL A 1 92 ? -1.660 8.517 -2.827 1.00 84.50 92 VAL A C 1
ATOM 672 O O . VAL A 1 92 ? -2.735 8.990 -2.453 1.00 84.50 92 VAL A O 1
ATOM 675 N N . VAL A 1 93 ? -1.344 7.231 -2.653 1.00 85.75 93 VAL A N 1
ATOM 676 C CA . VAL A 1 93 ? -2.235 6.290 -1.961 1.00 85.75 93 VAL A CA 1
ATOM 677 C C . VAL A 1 93 ? -2.453 6.732 -0.518 1.00 85.75 93 VAL A C 1
ATOM 679 O O . VAL A 1 93 ? -3.598 6.825 -0.085 1.00 85.75 93 VAL A O 1
ATOM 682 N N . LEU A 1 94 ? -1.381 7.069 0.206 1.00 85.38 94 LEU A N 1
ATOM 683 C CA . LEU A 1 94 ? -1.452 7.491 1.605 1.00 85.38 94 LEU A CA 1
ATOM 684 C C . LEU A 1 94 ? -2.339 8.733 1.790 1.00 85.38 94 LEU A C 1
ATOM 686 O O . LEU A 1 94 ? -3.169 8.760 2.697 1.00 85.38 94 LEU A O 1
ATOM 690 N N . ALA A 1 95 ? -2.215 9.723 0.904 1.00 84.12 95 ALA A N 1
ATOM 691 C CA . ALA A 1 95 ? -3.047 10.926 0.914 1.00 84.12 95 ALA A CA 1
ATOM 692 C C . ALA A 1 95 ? -4.537 10.625 0.671 1.00 84.12 95 ALA A C 1
ATOM 694 O O . ALA A 1 95 ? -5.397 11.334 1.191 1.00 84.12 95 ALA A O 1
ATOM 695 N N . ALA A 1 96 ? -4.847 9.583 -0.105 1.00 83.94 96 ALA A N 1
ATOM 696 C CA . ALA A 1 96 ? -6.218 9.182 -0.397 1.00 83.94 96 ALA A CA 1
ATOM 697 C C . ALA A 1 96 ? -6.856 8.348 0.728 1.00 83.94 96 ALA A C 1
ATOM 699 O O . ALA A 1 96 ? -8.039 8.522 1.007 1.00 83.94 96 ALA A O 1
ATOM 700 N N . ILE A 1 97 ? -6.093 7.456 1.371 1.00 82.50 97 ILE A N 1
ATOM 701 C CA . ILE A 1 97 ? -6.617 6.541 2.404 1.00 82.50 97 ILE A CA 1
ATOM 702 C C . ILE A 1 97 ? -6.616 7.146 3.814 1.00 82.50 97 ILE A C 1
ATOM 704 O O . ILE A 1 97 ? -7.340 6.655 4.675 1.00 82.50 97 ILE A O 1
ATOM 708 N N . ALA A 1 98 ? -5.813 8.185 4.073 1.00 81.00 98 ALA A N 1
ATOM 709 C CA . ALA A 1 98 ? -5.652 8.788 5.400 1.00 81.00 98 ALA A CA 1
ATOM 710 C C . ALA A 1 98 ? -6.064 10.277 5.431 1.00 81.00 98 ALA A C 1
ATOM 712 O O . ALA A 1 98 ? -5.236 11.138 5.755 1.00 81.00 98 ALA A O 1
ATOM 713 N N . PRO A 1 99 ? -7.331 10.621 5.116 1.00 79.12 99 PRO A N 1
ATOM 714 C CA . PRO A 1 99 ? -7.776 12.014 5.078 1.00 79.12 99 PRO A CA 1
ATOM 715 C C . PRO A 1 99 ? -7.659 12.700 6.445 1.00 79.12 99 PRO A C 1
ATOM 717 O O . PRO A 1 99 ? -7.317 13.880 6.507 1.00 79.12 99 PRO A O 1
ATOM 720 N N . SER A 1 100 ? -7.848 11.962 7.545 1.00 78.75 100 SER A N 1
ATOM 721 C CA . SER A 1 100 ? -7.722 12.499 8.910 1.00 78.75 100 SER A CA 1
ATOM 722 C C . SER A 1 100 ? -6.282 12.847 9.302 1.00 78.75 100 SER A C 1
ATOM 724 O O . SER A 1 100 ? -6.061 13.479 10.331 1.00 78.75 100 SER A O 1
ATOM 726 N N . LYS A 1 101 ? -5.288 12.409 8.519 1.00 77.44 101 LYS A N 1
ATOM 727 C CA . LYS A 1 101 ? -3.851 12.564 8.816 1.00 77.44 101 LYS A CA 1
ATOM 728 C C . LYS A 1 101 ? -3.123 13.347 7.737 1.00 77.44 101 LYS A C 1
ATOM 730 O O . LYS A 1 101 ? -1.909 13.217 7.592 1.00 77.44 101 LYS A O 1
ATOM 735 N N . ARG A 1 102 ? -3.867 14.168 6.996 1.00 76.94 102 ARG A N 1
ATOM 736 C CA . ARG A 1 102 ? -3.361 14.971 5.886 1.00 76.94 102 ARG A CA 1
ATOM 737 C C . ARG A 1 102 ? -2.112 15.774 6.256 1.00 76.94 102 ARG A C 1
ATOM 739 O O . ARG A 1 102 ? -1.142 15.718 5.514 1.00 76.94 102 ARG A O 1
ATOM 746 N N . GLU A 1 103 ? -2.103 16.426 7.417 1.00 79.31 103 GLU A N 1
ATOM 747 C CA . GLU A 1 103 ? -0.945 17.195 7.903 1.00 79.31 103 GLU A CA 1
ATOM 748 C C . GLU A 1 103 ? 0.318 16.327 8.021 1.00 79.31 103 GLU A C 1
ATOM 750 O O . GLU A 1 103 ? 1.387 16.708 7.558 1.00 79.31 103 GLU A O 1
ATOM 755 N N . LEU A 1 104 ? 0.196 15.103 8.547 1.00 77.06 104 LEU A N 1
ATOM 756 C CA . LEU A 1 104 ? 1.329 14.181 8.671 1.00 77.06 104 LEU A CA 1
ATOM 757 C C . LEU A 1 104 ? 1.806 13.651 7.308 1.00 77.06 104 LEU A C 1
ATOM 759 O O . LEU A 1 104 ? 2.985 13.336 7.144 1.00 77.06 104 LEU A O 1
ATOM 763 N N . VAL A 1 105 ? 0.900 13.536 6.332 1.00 79.62 105 VAL A N 1
ATOM 764 C CA . VAL A 1 105 ? 1.246 13.168 4.950 1.00 79.62 105 VAL A CA 1
ATOM 765 C C . VAL A 1 105 ? 1.958 14.323 4.243 1.00 79.62 105 VAL A C 1
ATOM 767 O O . VAL A 1 105 ? 2.917 14.083 3.513 1.00 79.62 105 VAL A O 1
ATOM 770 N N . GLU A 1 106 ? 1.542 15.566 4.484 1.00 79.88 106 GLU A N 1
ATOM 771 C CA . GLU A 1 106 ? 2.205 16.772 3.968 1.00 79.88 106 GLU A CA 1
ATOM 772 C C . GLU A 1 106 ? 3.600 16.956 4.591 1.00 79.88 106 GLU A C 1
ATOM 774 O O . GLU A 1 106 ? 4.570 17.213 3.870 1.00 79.88 106 GLU A O 1
ATOM 779 N N . ASP A 1 107 ? 3.745 16.707 5.895 1.00 80.31 107 ASP A N 1
ATOM 780 C CA . ASP A 1 107 ? 5.043 16.651 6.578 1.00 80.31 107 ASP A CA 1
ATOM 781 C C . ASP A 1 107 ? 5.956 15.579 5.971 1.00 80.31 107 ASP A C 1
ATOM 783 O O . ASP A 1 107 ? 7.141 15.822 5.735 1.00 80.31 107 ASP A O 1
ATOM 787 N N . LEU A 1 108 ? 5.412 14.391 5.685 1.00 79.69 108 LEU A N 1
ATOM 788 C CA . LEU A 1 108 ? 6.146 13.301 5.043 1.00 79.69 108 LEU A CA 1
ATOM 789 C C . LEU A 1 108 ? 6.579 13.682 3.621 1.00 79.69 108 LEU A C 1
ATOM 791 O O . LEU A 1 108 ? 7.738 13.480 3.265 1.00 79.69 108 LEU A O 1
ATOM 795 N N . ALA A 1 109 ? 5.694 14.303 2.839 1.00 79.19 109 ALA A N 1
ATOM 796 C CA . ALA A 1 109 ? 5.996 14.799 1.497 1.00 79.19 109 ALA A CA 1
ATOM 797 C C . ALA A 1 109 ? 7.126 15.842 1.513 1.00 79.19 109 ALA A C 1
ATOM 799 O O . ALA A 1 109 ? 8.068 15.775 0.717 1.00 79.19 109 ALA A O 1
ATOM 800 N N . THR A 1 110 ? 7.062 16.776 2.462 1.00 79.75 110 THR A N 1
ATOM 801 C CA . THR A 1 110 ? 8.056 17.841 2.646 1.00 79.75 110 THR A CA 1
ATOM 802 C C . THR A 1 110 ? 9.396 17.266 3.107 1.00 79.75 110 THR A C 1
ATOM 804 O O . THR A 1 110 ? 10.452 17.617 2.571 1.00 79.75 110 THR A O 1
ATOM 807 N N . ALA A 1 111 ? 9.364 16.314 4.044 1.00 78.44 111 ALA A N 1
ATOM 808 C CA . ALA A 1 111 ? 10.542 15.589 4.505 1.00 78.44 111 ALA A CA 1
ATOM 809 C C . ALA A 1 111 ? 11.221 14.797 3.379 1.00 78.44 111 ALA A C 1
ATOM 811 O O . ALA A 1 111 ? 12.432 14.614 3.435 1.00 78.44 111 ALA A O 1
ATOM 812 N N . MET A 1 112 ? 10.479 14.359 2.359 1.00 71.88 112 MET A N 1
ATOM 813 C CA . MET A 1 112 ? 11.027 13.669 1.186 1.00 71.88 112 MET A CA 1
ATOM 814 C C . MET A 1 112 ? 11.584 14.619 0.120 1.00 71.88 112 MET A C 1
ATOM 816 O O . MET A 1 112 ? 12.512 14.238 -0.588 1.00 71.88 112 MET A O 1
ATOM 820 N N . GLN A 1 113 ? 11.040 15.834 -0.015 1.00 69.81 113 GLN A N 1
ATOM 821 C CA . GLN A 1 113 ? 11.577 16.844 -0.939 1.00 69.81 113 GLN A CA 1
ATOM 822 C C . GLN A 1 113 ? 12.869 17.484 -0.425 1.00 69.81 113 GLN A C 1
ATOM 824 O O . GLN A 1 113 ? 13.775 17.754 -1.210 1.00 69.81 113 GLN A O 1
ATOM 829 N N . HIS A 1 114 ? 12.951 17.737 0.883 1.00 65.06 114 HIS A N 1
ATOM 830 C CA . HIS A 1 114 ? 14.026 18.541 1.472 1.00 65.06 114 HIS A CA 1
ATOM 831 C C . HIS A 1 114 ? 14.936 17.770 2.436 1.00 65.06 114 HIS A C 1
ATOM 833 O O . HIS A 1 114 ? 15.999 18.271 2.802 1.00 65.06 114 HIS A O 1
ATOM 839 N N . GLY A 1 115 ? 14.541 16.572 2.869 1.00 59.03 115 GLY A N 1
ATOM 840 C CA . GLY A 1 115 ? 15.246 15.791 3.879 1.00 59.03 115 GLY A CA 1
ATOM 841 C C . GLY A 1 115 ? 15.805 14.479 3.335 1.00 59.03 115 GLY A C 1
ATOM 842 O O . GLY A 1 115 ? 15.198 13.799 2.513 1.00 59.03 115 GLY A O 1
ATOM 843 N N . GLY A 1 116 ? 16.978 14.086 3.837 1.00 65.00 116 GLY A N 1
ATOM 844 C CA . GLY A 1 116 ? 17.510 12.742 3.608 1.00 65.00 116 GLY A CA 1
ATOM 845 C C . GLY A 1 116 ? 16.604 11.658 4.207 1.00 65.00 116 GLY A C 1
ATOM 846 O O . GLY A 1 116 ? 15.729 11.942 5.028 1.00 65.00 116 GLY A O 1
ATOM 847 N N . ALA A 1 117 ? 16.858 10.393 3.854 1.00 69.06 117 ALA A N 1
ATOM 848 C CA . ALA A 1 117 ? 16.059 9.229 4.262 1.00 69.06 117 ALA A CA 1
ATOM 849 C C . ALA A 1 117 ? 15.726 9.170 5.772 1.00 69.06 117 ALA A C 1
ATOM 851 O O . ALA A 1 117 ? 14.693 8.631 6.162 1.00 69.06 117 ALA A O 1
ATOM 852 N N . THR A 1 118 ? 16.565 9.750 6.634 1.00 72.69 118 THR A N 1
ATOM 853 C CA . THR A 1 118 ? 16.335 9.875 8.082 1.00 72.69 118 THR A CA 1
ATOM 854 C C . THR A 1 118 ? 15.095 10.706 8.432 1.00 72.69 118 THR A C 1
ATOM 856 O O . THR A 1 118 ? 14.314 10.295 9.289 1.00 72.69 118 THR A O 1
ATOM 859 N N . MET A 1 119 ? 14.871 11.845 7.767 1.00 71.62 119 MET A N 1
ATOM 860 C CA . MET A 1 119 ? 13.706 12.707 8.022 1.00 71.62 119 MET A CA 1
ATOM 861 C C . MET A 1 119 ? 12.412 12.030 7.565 1.00 71.62 119 MET A C 1
ATOM 863 O O . MET A 1 119 ? 11.430 12.024 8.307 1.00 71.62 119 MET A O 1
ATOM 867 N N . ALA A 1 120 ? 12.440 11.377 6.399 1.00 73.62 120 ALA A N 1
ATOM 868 C CA . ALA A 1 120 ? 11.314 10.592 5.894 1.00 73.62 120 ALA A CA 1
ATOM 869 C C . ALA A 1 120 ? 10.953 9.433 6.844 1.00 73.62 120 ALA A C 1
ATOM 871 O O . ALA A 1 120 ? 9.782 9.233 7.158 1.00 73.62 120 ALA A O 1
ATOM 872 N N . LYS A 1 121 ? 11.954 8.721 7.389 1.00 74.25 121 LYS A N 1
ATOM 873 C CA . LYS A 1 121 ? 11.744 7.666 8.400 1.00 74.25 121 LYS A CA 1
ATOM 874 C C . LYS A 1 121 ? 11.119 8.201 9.688 1.00 74.25 121 LYS A C 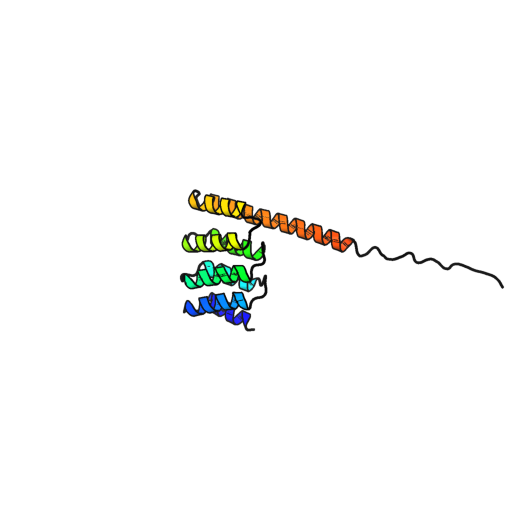1
ATOM 876 O O . LYS A 1 121 ? 10.229 7.558 10.237 1.00 74.25 121 LYS A O 1
ATOM 881 N N . MET A 1 122 ? 11.548 9.371 10.163 1.00 77.50 122 ME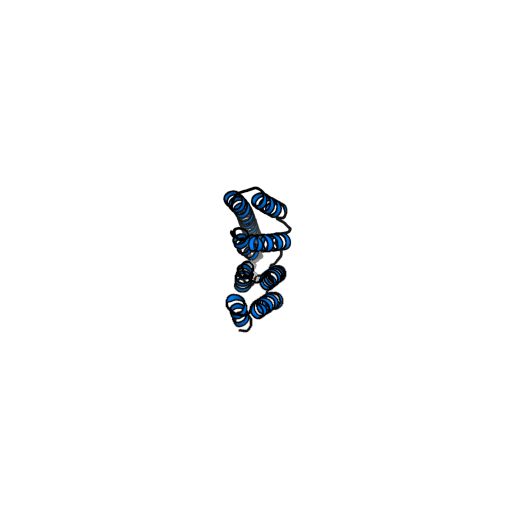T A N 1
ATOM 882 C CA . MET A 1 122 ? 10.963 9.992 11.358 1.00 77.50 122 MET A CA 1
ATOM 883 C C . MET A 1 122 ? 9.515 10.436 11.131 1.00 77.50 122 MET A C 1
ATOM 885 O O . MET A 1 122 ? 8.665 10.178 11.982 1.00 77.50 122 MET A O 1
ATOM 889 N N . ALA A 1 123 ? 9.214 11.056 9.989 1.00 77.38 123 ALA A N 1
ATOM 890 C CA . ALA A 1 123 ? 7.847 11.439 9.639 1.00 77.38 123 ALA A CA 1
ATOM 891 C C . ALA A 1 123 ? 6.939 10.201 9.503 1.00 77.38 123 ALA A C 1
ATOM 893 O O . ALA A 1 123 ? 5.864 10.151 10.101 1.00 77.38 123 ALA A O 1
ATOM 894 N N . ALA A 1 124 ? 7.416 9.146 8.837 1.00 76.75 124 ALA A N 1
ATOM 895 C CA . ALA A 1 124 ? 6.717 7.865 8.748 1.00 76.75 124 ALA A CA 1
ATOM 896 C C . ALA A 1 124 ? 6.456 7.235 10.130 1.00 76.75 124 ALA A C 1
ATOM 898 O O . ALA A 1 124 ? 5.358 6.740 10.393 1.00 76.75 124 ALA A O 1
ATOM 899 N N . ALA A 1 125 ? 7.435 7.291 11.038 1.00 79.38 125 ALA A N 1
ATOM 900 C CA . ALA A 1 125 ? 7.278 6.799 12.404 1.00 79.38 125 ALA A CA 1
ATOM 901 C C . ALA A 1 125 ? 6.198 7.572 13.178 1.00 79.38 125 ALA A C 1
ATOM 903 O O . ALA A 1 125 ? 5.420 6.951 13.900 1.00 79.38 125 ALA A O 1
ATOM 904 N N . ARG A 1 126 ? 6.089 8.895 12.989 1.00 79.94 126 ARG A N 1
ATOM 905 C CA . ARG A 1 126 ? 5.015 9.705 13.594 1.00 79.94 126 ARG A CA 1
ATOM 906 C C . ARG A 1 126 ? 3.637 9.317 13.072 1.00 79.94 126 ARG A C 1
ATOM 908 O O . ARG A 1 126 ? 2.715 9.180 13.875 1.00 79.94 126 ARG A O 1
ATOM 915 N N . VAL A 1 127 ? 3.500 9.075 11.762 1.00 79.12 127 VAL A N 1
ATOM 916 C CA . VAL A 1 127 ? 2.240 8.577 11.185 1.00 79.12 127 VAL A CA 1
ATOM 917 C C . VAL A 1 127 ? 1.853 7.261 11.861 1.00 79.12 127 VAL A C 1
ATOM 919 O O . VAL A 1 127 ? 0.757 7.163 12.409 1.00 79.12 127 VAL A O 1
ATOM 922 N N . LEU A 1 128 ? 2.766 6.287 11.931 1.00 77.62 128 LEU A N 1
ATOM 923 C CA . LEU A 1 128 ? 2.511 4.997 12.589 1.00 77.62 128 LEU A CA 1
ATOM 924 C C . LEU A 1 128 ? 2.207 5.131 14.089 1.00 77.62 128 LEU A C 1
ATOM 926 O O . LEU A 1 128 ? 1.337 4.430 14.606 1.00 77.62 128 LEU A O 1
ATOM 930 N N . GLN A 1 129 ? 2.892 6.031 14.793 1.00 80.56 129 GLN A N 1
ATOM 931 C CA . GLN A 1 129 ? 2.654 6.277 16.213 1.00 80.56 129 GLN A CA 1
ATOM 932 C C . GLN A 1 129 ? 1.257 6.861 16.449 1.00 80.56 129 GLN A C 1
ATOM 934 O O . GLN A 1 129 ? 0.544 6.374 17.325 1.00 80.56 129 GLN A O 1
ATOM 939 N N . SER A 1 130 ? 0.822 7.812 15.615 1.00 74.62 130 SER A N 1
ATOM 940 C CA . SER A 1 130 ? -0.544 8.349 15.675 1.00 74.62 130 SER A CA 1
ATOM 941 C C . SER A 1 130 ? -1.599 7.255 15.447 1.00 74.62 130 SER A C 1
ATOM 943 O O . SER A 1 130 ? -2.612 7.219 16.142 1.00 74.62 130 SER A O 1
ATOM 945 N N . MET A 1 131 ? -1.332 6.293 14.549 1.00 69.31 131 MET A N 1
ATOM 946 C CA . MET A 1 131 ? -2.213 5.139 14.317 1.00 69.31 131 MET A CA 1
ATOM 947 C C . MET A 1 131 ? -2.318 4.231 15.546 1.00 69.31 131 MET A C 1
ATOM 949 O O . MET A 1 131 ? -3.402 3.732 15.854 1.00 69.31 131 MET A O 1
ATOM 953 N N . ARG A 1 132 ? -1.198 4.000 16.246 1.00 70.00 132 ARG A N 1
ATOM 954 C CA . ARG A 1 132 ? -1.168 3.169 17.457 1.00 70.00 132 ARG A CA 1
ATOM 955 C C . ARG A 1 132 ? -2.000 3.798 18.571 1.00 70.00 132 ARG A C 1
ATOM 957 O O . ARG A 1 132 ? -2.818 3.099 19.158 1.00 70.00 132 ARG A O 1
ATOM 964 N N . SER A 1 133 ? -1.860 5.106 18.784 1.00 65.75 133 SER A N 1
ATOM 965 C CA . SER A 1 133 ? -2.658 5.845 19.768 1.00 65.75 133 SER A CA 1
ATOM 966 C C . SER A 1 133 ? -4.157 5.801 19.454 1.00 65.75 133 SER A C 1
ATOM 968 O O . SER A 1 133 ? -4.960 5.572 20.352 1.00 65.75 133 SER A O 1
ATOM 970 N N . VAL A 1 134 ? -4.556 5.945 18.182 1.00 60.12 134 VAL A N 1
ATOM 971 C CA . VAL A 1 134 ? -5.975 5.848 17.779 1.00 60.12 134 VAL A CA 1
ATOM 972 C C . VAL A 1 134 ? -6.534 4.444 18.015 1.00 60.12 134 VAL A C 1
ATOM 974 O O . VAL A 1 134 ? -7.667 4.301 18.472 1.00 60.12 134 VAL A O 1
ATOM 977 N N . LYS A 1 135 ? -5.751 3.396 17.734 1.00 60.22 135 LYS A N 1
ATOM 978 C CA . LYS A 1 135 ? -6.175 2.019 18.008 1.00 60.22 135 LYS A CA 1
ATOM 979 C C . LYS A 1 135 ? -6.337 1.766 19.510 1.00 60.22 135 LYS A C 1
ATOM 981 O O . LYS A 1 135 ? -7.338 1.181 19.901 1.00 60.22 135 LYS A O 1
ATOM 986 N N . GLU A 1 136 ? -5.395 2.228 20.331 1.00 61.25 136 GLU A N 1
ATOM 987 C CA . GLU A 1 136 ? -5.467 2.100 21.795 1.00 61.25 136 GLU A CA 1
ATOM 988 C C . GLU A 1 136 ? -6.703 2.814 22.370 1.00 61.25 136 GLU A C 1
ATOM 990 O O . GLU A 1 136 ? -7.383 2.246 23.220 1.00 61.25 136 GLU A O 1
ATOM 995 N N . LEU A 1 137 ? -7.055 3.994 21.844 1.00 58.50 137 LEU A N 1
ATOM 996 C CA . LEU A 1 137 ? -8.267 4.734 22.226 1.00 58.50 137 LEU A CA 1
ATOM 997 C C . LEU A 1 137 ? -9.566 4.050 21.775 1.00 58.50 137 LEU A C 1
ATOM 999 O O . LEU A 1 137 ? -10.577 4.086 22.480 1.00 58.50 137 LEU A O 1
ATOM 1003 N N . ARG A 1 138 ? -9.568 3.422 20.594 1.00 57.94 138 ARG A N 1
ATOM 1004 C CA . ARG A 1 138 ? -10.731 2.668 20.110 1.00 57.94 138 ARG A CA 1
ATOM 1005 C C . ARG A 1 138 ? -10.940 1.391 20.922 1.00 57.94 138 ARG A C 1
ATOM 1007 O O . ARG A 1 138 ? -12.066 1.110 21.314 1.00 57.94 138 ARG A O 1
ATOM 1014 N N . ASP A 1 139 ? -9.864 0.660 21.210 1.00 63.81 139 ASP A N 1
ATOM 1015 C CA . ASP A 1 139 ? -9.918 -0.576 21.996 1.00 63.81 139 ASP A CA 1
ATOM 1016 C C . ASP A 1 139 ? -10.316 -0.295 23.463 1.00 63.81 139 ASP A C 1
ATOM 1018 O O . ASP A 1 139 ? -11.008 -1.115 24.066 1.00 63.81 139 ASP A O 1
ATOM 1022 N N . SER A 1 140 ? -9.943 0.863 24.036 1.00 58.75 140 SER A N 1
ATOM 1023 C CA . SER A 1 140 ? -10.403 1.273 25.374 1.00 58.75 140 SER A CA 1
ATOM 1024 C C . SER A 1 140 ? -11.882 1.664 25.385 1.00 58.75 140 SER A C 1
ATOM 1026 O O . SER A 1 140 ? -12.633 1.185 26.225 1.00 58.75 140 SER A O 1
ATOM 1028 N N . THR A 1 141 ? -12.326 2.456 24.405 1.00 62.56 141 THR A N 1
ATOM 1029 C CA . THR A 1 141 ? -13.734 2.884 24.303 1.00 62.56 141 THR A CA 1
ATOM 1030 C C . THR A 1 141 ? -14.673 1.698 24.064 1.00 62.56 141 THR A C 1
ATOM 1032 O O . THR A 1 141 ? -15.799 1.687 24.556 1.00 62.56 141 THR A O 1
ATOM 1035 N N . GLN A 1 142 ? -14.218 0.685 23.319 1.00 58.12 142 GLN A N 1
ATOM 1036 C CA . GLN A 1 142 ? -15.020 -0.502 23.038 1.00 58.12 142 GLN A CA 1
ATOM 1037 C C . GLN A 1 142 ? -15.137 -1.432 24.257 1.00 58.12 142 GLN A C 1
ATOM 1039 O O . GLN A 1 142 ? -16.245 -1.880 24.544 1.00 58.12 142 GLN A O 1
ATOM 1044 N N . ARG A 1 143 ? -14.062 -1.628 25.040 1.00 56.97 143 ARG A N 1
ATOM 1045 C CA . ARG A 1 143 ? -14.146 -2.348 26.331 1.00 56.97 143 ARG A CA 1
ATOM 1046 C C . ARG A 1 143 ? -15.111 -1.685 27.309 1.00 56.97 143 ARG A C 1
ATOM 1048 O O . ARG A 1 143 ? -15.952 -2.368 27.880 1.00 56.97 143 ARG A O 1
ATOM 1055 N N . ASP A 1 144 ? -15.052 -0.360 27.432 1.00 57.78 144 ASP A N 1
ATOM 1056 C CA . ASP A 1 144 ? -15.921 0.387 28.351 1.00 57.78 144 ASP A CA 1
ATOM 1057 C C . ASP A 1 144 ? -17.417 0.290 27.975 1.00 57.78 144 ASP A C 1
ATOM 1059 O O . ASP A 1 144 ? -18.295 0.545 28.805 1.00 57.78 144 ASP A O 1
ATOM 1063 N N . SER A 1 145 ? -17.724 -0.055 26.717 1.00 56.25 145 SER A N 1
ATOM 1064 C CA . SER A 1 145 ? -19.094 -0.271 26.234 1.00 56.25 145 SER A CA 1
ATOM 1065 C C . SER A 1 145 ? -19.607 -1.703 26.430 1.00 56.25 145 SER A C 1
ATOM 1067 O O . SER A 1 145 ? -20.814 -1.884 26.581 1.00 56.25 145 SER A O 1
ATOM 1069 N N . GLU A 1 146 ? -18.716 -2.699 26.480 1.00 56.59 146 GLU A N 1
ATOM 1070 C CA . GLU A 1 146 ? -19.060 -4.109 26.729 1.00 56.59 146 GLU A CA 1
ATOM 1071 C C . GLU A 1 146 ? -19.267 -4.387 28.231 1.00 56.59 146 GLU A C 1
ATOM 1073 O O . GLU A 1 146 ? -20.175 -5.132 28.586 1.00 56.59 146 GLU A O 1
ATOM 1078 N N . ASP A 1 147 ? -18.548 -3.689 29.120 1.00 54.88 147 ASP A N 1
ATOM 1079 C CA . ASP A 1 147 ? -18.700 -3.824 30.584 1.00 54.88 147 ASP A CA 1
ATOM 1080 C C . ASP A 1 147 ? -20.013 -3.231 31.145 1.00 54.88 147 ASP A C 1
ATOM 1082 O O . ASP A 1 147 ? -20.350 -3.435 32.310 1.00 54.88 147 ASP A O 1
ATOM 1086 N N . LYS A 1 148 ? -20.798 -2.498 30.342 1.00 55.38 148 LYS A N 1
ATOM 1087 C CA . LYS A 1 148 ? -22.079 -1.904 30.782 1.00 55.38 148 LYS A CA 1
ATOM 1088 C C . LYS A 1 148 ? -23.313 -2.771 30.508 1.00 55.38 148 LYS A C 1
ATOM 1090 O O . LYS A 1 148 ? -24.428 -2.281 30.693 1.00 55.38 148 LYS A O 1
ATOM 1095 N N . HIS A 1 149 ? -23.154 -4.019 30.062 1.00 48.69 149 HIS A N 1
ATOM 1096 C CA . HIS A 1 149 ? -24.283 -4.883 29.680 1.00 48.69 149 HIS A CA 1
ATOM 1097 C C . HIS A 1 149 ? -24.472 -6.161 30.514 1.00 48.69 149 HIS A C 1
ATOM 1099 O O . HIS A 1 149 ? -25.286 -6.988 30.118 1.00 48.69 149 HIS A O 1
ATOM 1105 N N . ASP A 1 150 ? -23.827 -6.286 31.682 1.00 51.16 150 ASP A N 1
ATOM 1106 C CA . ASP A 1 150 ? -23.993 -7.460 32.567 1.00 51.16 150 ASP A CA 1
ATOM 1107 C C . ASP A 1 150 ? -24.735 -7.187 33.900 1.00 51.16 150 ASP A C 1
ATOM 1109 O O . ASP A 1 150 ? -25.042 -8.124 34.633 1.00 51.16 150 ASP A O 1
ATOM 1113 N N . ASP A 1 151 ? -25.139 -5.943 34.196 1.00 53.53 151 ASP A N 1
ATOM 1114 C CA . ASP A 1 151 ? -25.710 -5.567 35.511 1.00 53.53 151 ASP A CA 1
ATOM 1115 C C . ASP A 1 151 ? -27.252 -5.446 35.581 1.00 53.53 151 ASP A C 1
ATOM 1117 O O . ASP A 1 151 ? -27.794 -4.907 36.547 1.00 53.53 151 ASP A O 1
ATOM 1121 N N . ILE A 1 152 ? -28.014 -5.984 34.616 1.00 53.66 152 ILE A N 1
ATOM 1122 C CA . ILE A 1 152 ? -29.493 -6.066 34.729 1.00 53.66 152 ILE A CA 1
ATOM 1123 C C . ILE A 1 152 ? -29.941 -7.484 35.121 1.00 53.66 152 ILE A C 1
ATOM 1125 O O . ILE A 1 152 ? -30.832 -8.078 34.516 1.00 53.66 152 ILE A O 1
ATOM 1129 N N . ALA A 1 153 ? -29.353 -8.032 36.185 1.00 55.34 153 ALA A N 1
ATOM 1130 C CA . ALA A 1 153 ? -30.022 -9.053 36.986 1.00 55.34 153 ALA A CA 1
ATOM 1131 C C . ALA A 1 153 ? -30.975 -8.330 37.952 1.00 55.34 153 ALA A C 1
ATOM 1133 O O . ALA A 1 153 ? -30.585 -7.878 39.027 1.00 55.34 153 ALA A O 1
ATOM 1134 N N . GLY A 1 154 ? -32.225 -8.144 37.517 1.00 52.16 154 GLY A N 1
ATOM 1135 C CA . GLY A 1 154 ? -33.260 -7.469 38.301 1.00 52.16 154 GLY A CA 1
ATOM 1136 C C . GLY A 1 154 ? -33.488 -8.114 39.681 1.00 52.16 154 GLY A C 1
ATOM 1137 O O . GLY A 1 154 ? -33.221 -9.307 39.855 1.00 52.16 154 GLY A O 1
ATOM 1138 N N . PRO A 1 155 ? -34.003 -7.362 40.674 1.00 52.75 155 PRO A N 1
ATOM 1139 C CA . PRO A 1 155 ? -34.197 -7.871 42.027 1.00 52.75 155 PRO A CA 1
ATOM 1140 C C . PRO A 1 155 ? -35.165 -9.058 42.026 1.00 52.75 155 PRO A C 1
ATOM 1142 O O . PRO A 1 155 ? -36.342 -8.924 41.684 1.00 52.75 155 PRO A O 1
ATOM 1145 N N . ARG A 1 156 ? -34.668 -10.229 42.432 1.00 50.31 156 ARG A N 1
ATOM 1146 C CA . ARG A 1 156 ? -35.489 -11.394 42.768 1.00 50.31 156 ARG A CA 1
ATOM 1147 C C . ARG A 1 156 ? -36.185 -11.086 44.093 1.00 50.31 156 ARG A C 1
ATOM 1149 O O . ARG A 1 156 ? -35.628 -11.343 45.156 1.00 50.31 156 ARG A O 1
ATOM 1156 N N . TRP A 1 157 ? -37.361 -10.468 44.021 1.00 55.47 157 TRP A N 1
ATOM 1157 C CA . TRP A 1 157 ? -38.229 -10.282 45.181 1.00 55.47 157 TRP A CA 1
ATOM 1158 C C . TRP A 1 157 ? -38.512 -11.648 45.806 1.00 55.47 157 TRP A C 1
ATOM 1160 O O . TRP A 1 157 ? -38.938 -12.583 45.127 1.00 55.47 157 TRP A O 1
ATOM 1170 N N . GLY A 1 158 ? -38.166 -11.768 47.086 1.00 54.06 158 GLY A N 1
ATOM 1171 C CA . GLY A 1 158 ? -38.507 -12.917 47.902 1.00 54.06 158 GLY A CA 1
ATOM 1172 C C . GLY A 1 158 ? -39.992 -12.881 48.226 1.00 54.06 158 GLY A C 1
ATOM 1173 O O . GLY A 1 158 ? -40.446 -11.960 48.896 1.00 54.06 158 GLY A O 1
ATOM 1174 N N . ASP A 1 159 ? -40.720 -13.899 47.782 1.00 50.78 159 ASP A N 1
ATOM 1175 C CA . ASP A 1 159 ? -41.985 -14.278 48.401 1.00 50.78 159 ASP A CA 1
ATOM 1176 C C . ASP A 1 159 ? -41.666 -15.181 49.600 1.00 50.78 159 ASP A C 1
ATOM 1178 O O . ASP A 1 159 ? -41.678 -16.408 49.519 1.00 50.78 159 ASP A O 1
ATOM 1182 N N . GLU A 1 160 ? -41.336 -14.546 50.725 1.00 54.66 160 GLU A N 1
ATOM 1183 C CA . GLU A 1 160 ? -41.679 -15.074 52.042 1.00 54.66 160 GLU A CA 1
ATOM 1184 C C . GLU A 1 160 ? -42.962 -14.363 52.473 1.00 54.66 160 GLU A C 1
ATOM 1186 O O . GLU A 1 160 ? -42.970 -13.196 52.857 1.00 54.66 160 GLU A O 1
ATOM 1191 N N . SER A 1 161 ? -44.082 -15.065 52.376 1.00 51.22 161 SER A N 1
ATOM 1192 C CA . SER A 1 161 ? -45.313 -14.729 53.084 1.00 51.22 161 SER A CA 1
ATOM 1193 C C . SER A 1 161 ? -45.893 -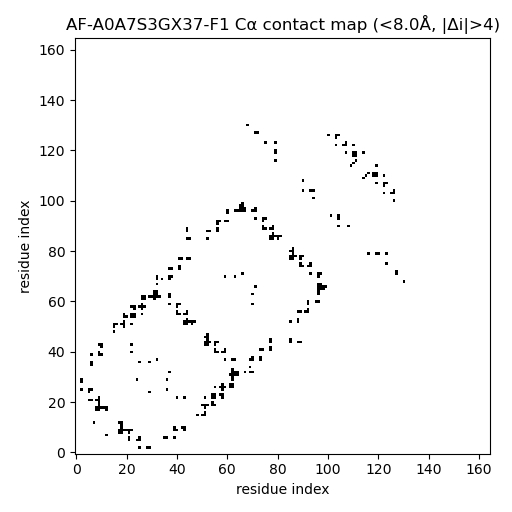16.046 53.562 1.00 51.22 161 SER A C 1
ATOM 1195 O O . SER A 1 161 ? -46.394 -16.850 52.779 1.00 51.22 161 SER A O 1
ATOM 1197 N N . GLY A 1 162 ? -45.684 -16.307 54.848 1.00 52.06 162 GLY A N 1
ATOM 1198 C CA . GLY A 1 162 ? -46.264 -17.439 55.538 1.00 52.06 162 GLY A CA 1
ATOM 1199 C C . GLY A 1 162 ? -47.695 -17.176 56.002 1.00 52.06 162 GLY A C 1
ATOM 1200 O O . GLY A 1 162 ? -48.127 -16.032 56.097 1.00 52.06 162 GLY A O 1
ATOM 1201 N N . ALA A 1 163 ? -48.295 -18.294 56.408 1.00 49.94 163 ALA A N 1
ATOM 1202 C CA . ALA A 1 163 ? -49.288 -18.467 57.465 1.00 49.94 163 ALA A CA 1
ATOM 1203 C C . ALA A 1 163 ? -50.775 -18.158 57.185 1.00 49.94 163 ALA A C 1
ATOM 1205 O O . ALA A 1 163 ? -51.119 -17.180 56.534 1.00 49.94 163 ALA A O 1
ATOM 1206 N N . GLU A 1 164 ? -51.586 -19.017 57.830 1.00 46.09 164 GLU A N 1
ATOM 1207 C CA . GLU A 1 164 ? -53.032 -18.951 58.134 1.00 46.09 164 GLU A CA 1
ATOM 1208 C C . GLU A 1 164 ? -53.931 -19.449 56.975 1.00 46.09 164 GLU A C 1
ATOM 1210 O O . GLU A 1 164 ? -53.910 -18.891 55.884 1.00 46.09 164 GLU A O 1
ATOM 1215 N N . ASP A 1 165 ? -54.672 -20.566 57.052 1.00 47.66 165 ASP A N 1
ATOM 1216 C CA . ASP A 1 165 ? -55.286 -21.339 58.156 1.00 47.66 165 ASP A CA 1
ATOM 1217 C C . ASP A 1 165 ? -55.293 -22.865 57.891 1.00 47.66 165 ASP A C 1
ATOM 1219 O O . ASP A 1 165 ? -55.351 -23.273 56.704 1.00 47.66 165 ASP A O 1
#

Radius of gyration: 23.93 Å; Cα contacts (8 Å, |Δi|>4): 195; chains: 1; bounding box: 73×40×76 Å

Mean predicted aligned error: 11.76 Å

Foldseek 3Di:
DVLVVLLVQLQDPPDLVSVLVSLLCLLVPPAAPNLSNLLSLLVQLPPPDPSSVVSSLNSLLSSYAALRLSNLVSLLVQCLDPDPSSVVSSLSSNVRRHVVCNVLSVQLVVCVVPHDSVSNVVSSVVSNVVSVVVVVVVVVVVVVVVVVPPPPPDDPDDPPDDDDD

Solvent-accessible surface area (backbone atoms only — not comparable to full-atom values): 9024 Å² total; per-residue (Å²): 115,69,68,63,56,36,52,51,37,38,74,70,46,90,50,59,70,52,20,21,52,24,27,41,49,45,24,75,68,44,58,71,68,40,63,70,57,47,50,54,31,40,56,29,35,67,43,91,47,66,64,29,22,52,28,12,41,51,17,48,53,66,20,29,49,82,62,35,62,70,47,54,59,43,32,49,58,34,44,70,45,93,47,65,71,27,20,52,50,24,47,55,38,47,56,69,30,26,66,94,44,45,69,55,48,51,50,27,54,50,22,58,76,78,36,61,74,67,45,31,52,51,35,50,49,51,51,53,49,53,48,51,55,53,49,55,53,50,56,50,56,51,50,65,59,61,74,71,73,75,81,81,75,69,86,80,79,76,89,83,80,84,85,88,132

InterPro domains:
  IPR004155 PBS lyase HEAT-like repeat [SM00567] (16-48)
  IPR004155 PBS lyase HEAT-like repeat [SM00567] (50-82)
  IPR004155 PBS lyase HEAT-like repeat [SM00567] (84-115)
  IPR011989 Armadillo-like helical [G3DSA:1.25.10.10] (1-150)
  IPR016024 Armadillo-type fold [SSF48371] (6-129)

Nearest PDB structures (foldseek):
  7w38-assembly1_U  TM=6.023E-01  e=4.323E-02  Homo sapiens
  6msh-assembly1_U  TM=5.828E-01  e=2.666E-02  Homo sapiens
  7pqh-assembly1_F  TM=5.051E-01  e=3.691E+00  Saccharomyces cerevisiae

Sequence (165 aa):
ETVGAVLQLAANHRSFLVREAAAKALGDMAPVGHKLAVQTLADLLADEAREVREAASGALRDIGGTDDPVVIAAVIRQVLSEDWPVRSAALVVLAAIAPSKRELVEDLATAMQHGGATMAKMAAARVLQSMRSVKELRDSTQRDSEDKHDDIAGPRWGDESGAED